Protein AF-A0A4Z2F190-F1 (afdb_monomer_lite)

Organism: NCBI:txid230148

Secondary structure (DSSP, 8-state):
----S---EE--------------------------GGGGSEEEES---SSS-B-GGGGSSS-----GGGT-SB-PPS-SS--EEEE-SS------------SSS-GGGGTT---B-SS--GGGGTTSPBP-

InterPro domains:
  IPR006585 Fucolectin tachylectin-4 pentraxin-1 [SM00607] (34-132)
  IPR008979 Galactose-binding-like domain superfamily [SSF49785] (32-130)
  IPR051941 Blood Group Antigen-Binding Lectin [PTHR45713] (30-128)

pLDDT: mean 82.52, std 21.4, range [27.73, 98.38]

Sequence (132 aa):
MFSSSSFVLQSRTMIHNSVLPLLLLLGTCSASTYQNVALRGKATQSTHVDHNFGDAYSAIDGNRDSNFYSGSCSHTAEETNPWWRVDLLESYIVTSIIVINRGDGGSEYLNGAEVHIGDSLTDNGAANPLSI

Foldseek 3Di:
DDLAQEEEEAAADDDDDDDDDDDDPPPPPPPDDDDPLLLVWDKDWDAADPDPAQHRCLCSVPDQALARVVRSHHDHDDDPRIHMYTYSVHHDDDDDDDDRHRDVDPSCSCPNHWYFYYHDCVVPRRPHDTDD

Structure (mmCIF, N/CA/C/O backbone):
data_AF-A0A4Z2F190-F1
#
_entry.id   AF-A0A4Z2F190-F1
#
loop_
_atom_site.group_PDB
_atom_site.id
_atom_site.type_symbol
_atom_site.label_atom_id
_atom_site.label_alt_id
_atom_site.label_comp_id
_atom_site.label_asym_id
_atom_site.label_entity_id
_atom_site.label_seq_id
_atom_site.pdbx_PDB_ins_code
_atom_site.Cartn_x
_atom_site.Cartn_y
_atom_site.Cartn_z
_atom_site.occupancy
_atom_site.B_iso_or_equiv
_atom_site.auth_seq_id
_atom_site.auth_comp_id
_atom_site.auth_asym_id
_atom_site.auth_atom_id
_atom_site.pdbx_PDB_model_num
ATOM 1 N N . MET A 1 1 ? 6.455 -5.281 -5.269 1.00 39.34 1 MET A N 1
ATOM 2 C CA . MET A 1 1 ? 6.886 -3.875 -5.339 1.00 39.34 1 MET A CA 1
ATOM 3 C C . MET A 1 1 ? 5.765 -2.899 -4.998 1.00 39.34 1 MET A C 1
ATOM 5 O O . MET A 1 1 ? 5.176 -2.204 -5.808 1.00 39.34 1 MET A O 1
ATOM 9 N N . PHE A 1 2 ? 5.579 -2.738 -3.708 1.00 33.88 2 PHE A N 1
ATOM 10 C CA . PHE A 1 2 ? 5.222 -1.441 -3.181 1.00 33.88 2 PHE A CA 1
ATOM 11 C C . PHE A 1 2 ? 6.442 -0.547 -3.329 1.00 33.88 2 PHE A C 1
ATOM 13 O O . PHE A 1 2 ? 7.501 -0.895 -2.814 1.00 33.88 2 PHE A O 1
ATOM 20 N N . SER A 1 3 ? 6.331 0.564 -4.035 1.00 27.73 3 SER A N 1
ATOM 21 C CA . SER A 1 3 ? 7.124 1.726 -3.671 1.00 27.73 3 SER A CA 1
ATOM 22 C C . SER A 1 3 ? 6.131 2.583 -2.889 1.00 27.73 3 SER A C 1
ATOM 24 O O . SER A 1 3 ? 5.077 2.934 -3.412 1.00 27.73 3 SER A O 1
ATOM 26 N N . SER A 1 4 ? 6.295 2.715 -1.573 1.00 32.81 4 SER A N 1
ATOM 27 C CA . SER A 1 4 ? 5.321 3.449 -0.756 1.00 32.81 4 SER A CA 1
ATOM 28 C C . SER A 1 4 ? 5.949 4.099 0.451 1.00 32.81 4 SER A C 1
ATOM 30 O O . SER A 1 4 ? 6.355 3.407 1.375 1.00 32.81 4 SER A O 1
ATOM 32 N N . SER A 1 5 ? 5.925 5.425 0.480 1.00 38.12 5 SER A N 1
ATOM 33 C CA . SER A 1 5 ? 6.233 6.228 1.664 1.00 38.12 5 SER A CA 1
ATOM 34 C C . SER A 1 5 ? 5.021 6.384 2.586 1.00 38.12 5 SER A C 1
ATOM 36 O O . SER A 1 5 ? 4.964 7.368 3.299 1.00 38.12 5 SER A O 1
ATOM 38 N N . SER A 1 6 ? 4.031 5.480 2.548 1.00 36.16 6 SER A N 1
ATOM 39 C CA . SER A 1 6 ? 2.911 5.439 3.500 1.00 36.16 6 SER A CA 1
ATOM 40 C C . SER A 1 6 ? 2.016 4.207 3.295 1.00 36.16 6 SER A C 1
ATOM 42 O O . SER A 1 6 ? 1.432 4.039 2.227 1.00 36.16 6 SER A O 1
ATOM 44 N N . PHE A 1 7 ? 1.851 3.372 4.322 1.00 45.34 7 PHE A N 1
ATOM 45 C CA . PHE A 1 7 ? 0.735 2.415 4.474 1.00 45.34 7 PHE A CA 1
ATOM 46 C C . PHE A 1 7 ? -0.493 3.148 5.027 1.00 45.34 7 PHE A C 1
ATOM 48 O O . PHE A 1 7 ? -0.308 4.171 5.665 1.00 45.34 7 PHE A O 1
ATOM 55 N N . VAL A 1 8 ? -1.725 2.679 4.816 1.00 39.31 8 VAL A N 1
ATOM 56 C CA . VAL A 1 8 ? -2.925 3.271 5.442 1.00 39.31 8 VAL A CA 1
ATOM 57 C C . VAL A 1 8 ? -3.938 2.174 5.699 1.00 39.31 8 VAL A C 1
ATOM 59 O O . VAL A 1 8 ? -4.248 1.403 4.794 1.00 39.31 8 VAL A O 1
ATOM 62 N N . LEU A 1 9 ? -4.463 2.128 6.919 1.00 42.34 9 LEU A N 1
ATOM 63 C CA . LEU A 1 9 ? -5.463 1.166 7.357 1.00 42.34 9 LEU A CA 1
ATOM 64 C C . LEU A 1 9 ? -6.676 1.932 7.899 1.00 42.34 9 LEU A C 1
ATOM 66 O O . LEU A 1 9 ? -6.522 2.655 8.880 1.00 42.34 9 LEU A O 1
ATOM 70 N N . GLN A 1 10 ? -7.839 1.799 7.252 1.00 36.03 10 GLN A N 1
ATOM 71 C CA . GLN A 1 10 ? -9.024 2.622 7.527 1.00 36.03 10 GLN A CA 1
ATOM 72 C C . GLN A 1 10 ? -10.219 1.818 8.023 1.00 36.03 10 GLN A C 1
ATOM 74 O O . GLN A 1 10 ? -10.437 0.668 7.637 1.00 36.03 10 GLN A O 1
ATOM 79 N N . SER A 1 11 ? -10.989 2.465 8.896 1.00 40.56 11 SER A N 1
ATOM 80 C CA . SER A 1 11 ? -11.738 1.778 9.907 1.00 40.56 11 SER A CA 1
ATOM 81 C C . SER A 1 11 ? -13.077 2.482 10.224 1.00 40.56 11 SER A C 1
ATOM 83 O O . SER A 1 11 ? -13.113 3.642 10.617 1.00 40.56 11 SER A O 1
ATOM 85 N N . ARG A 1 12 ? -14.229 1.813 10.012 1.00 40.81 12 ARG A N 1
ATOM 86 C CA . ARG A 1 12 ? -15.585 2.340 10.319 1.00 40.81 12 ARG A CA 1
ATOM 87 C C . ARG A 1 12 ? -16.233 1.657 11.532 1.00 40.81 12 ARG A C 1
ATOM 89 O O . ARG A 1 12 ? -16.206 0.434 11.646 1.00 40.81 12 ARG A O 1
ATOM 96 N N . THR A 1 13 ? -16.880 2.444 12.395 1.00 40.31 13 THR A N 1
ATOM 97 C CA . THR A 1 13 ? -17.595 1.993 13.605 1.00 40.31 13 THR A CA 1
ATOM 98 C C . THR A 1 13 ? -19.095 1.761 13.362 1.00 40.31 13 THR A C 1
ATOM 100 O O . THR A 1 13 ? -19.765 2.587 12.748 1.00 40.31 13 THR A O 1
ATOM 103 N N . MET A 1 14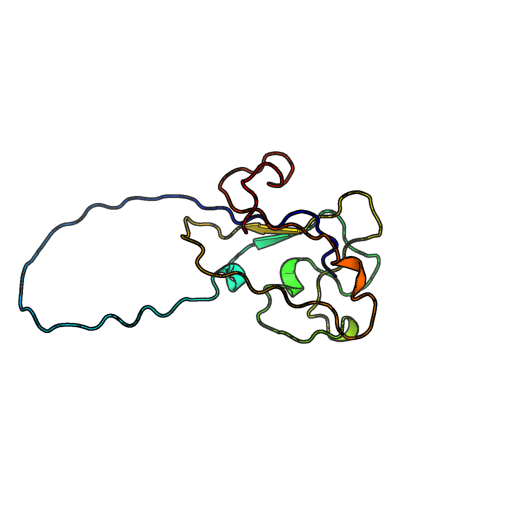 ? -19.648 0.671 13.912 1.00 35.91 14 MET A N 1
ATOM 104 C CA . MET A 1 14 ? -21.093 0.439 14.096 1.00 35.91 14 MET A CA 1
ATOM 105 C C . MET A 1 14 ? -21.324 -0.214 15.469 1.00 35.91 14 MET A C 1
ATOM 107 O O . MET A 1 14 ? -20.802 -1.288 15.752 1.00 35.91 14 MET A O 1
ATOM 111 N N . ILE A 1 15 ? -22.090 0.453 16.336 1.00 49.09 15 ILE A N 1
ATOM 112 C CA . ILE A 1 15 ? -22.461 -0.014 17.683 1.00 49.09 15 ILE A CA 1
ATOM 113 C C . ILE A 1 15 ? -23.828 -0.706 17.582 1.00 49.09 15 ILE A C 1
ATOM 115 O O . ILE A 1 15 ? -24.780 -0.073 17.126 1.00 49.09 15 ILE A O 1
ATOM 119 N N . HIS A 1 16 ? -23.971 -1.948 18.062 1.00 45.69 16 HIS A N 1
ATOM 120 C CA . HIS A 1 16 ? -25.294 -2.523 18.335 1.00 45.69 16 HIS A CA 1
ATOM 121 C C . HIS A 1 16 ? -25.403 -3.043 19.773 1.00 45.69 16 HIS A C 1
ATOM 123 O O . HIS A 1 16 ? -24.644 -3.895 20.226 1.00 45.69 16 HIS A O 1
ATOM 129 N N . ASN A 1 17 ? -26.382 -2.480 20.476 1.00 47.19 17 ASN A N 1
ATOM 130 C CA . ASN A 1 17 ? -26.741 -2.684 21.876 1.00 47.19 17 ASN A CA 1
ATOM 131 C C . ASN A 1 17 ? -27.547 -3.989 22.032 1.00 47.19 17 ASN A C 1
ATOM 133 O O . ASN A 1 17 ? -28.490 -4.170 21.259 1.00 47.19 17 ASN A O 1
ATOM 137 N N . SER A 1 18 ? -27.234 -4.871 22.993 1.00 48.38 18 SER A N 1
ATOM 138 C CA . SER A 1 18 ? -28.132 -5.934 23.511 1.00 48.38 18 SER A CA 1
ATOM 139 C C . SER A 1 18 ? -27.566 -6.585 24.787 1.00 48.38 18 SER A C 1
ATOM 141 O O . SER A 1 18 ? -26.366 -6.806 24.894 1.00 48.38 18 SER A O 1
ATOM 143 N N . VAL A 1 19 ? -28.436 -6.862 25.764 1.00 57.25 19 VAL A N 1
ATOM 144 C CA . VAL A 1 19 ? -28.132 -7.186 27.176 1.00 57.25 19 VAL A CA 1
ATOM 145 C C . VAL A 1 19 ? -28.584 -8.626 27.535 1.00 57.25 19 VAL A C 1
ATOM 147 O O . VAL A 1 19 ? -29.579 -9.075 26.975 1.00 57.25 19 VAL A O 1
ATOM 150 N N . LEU A 1 20 ? -27.934 -9.243 28.551 1.00 45.88 20 LEU A N 1
ATOM 151 C CA . LEU A 1 20 ? -28.275 -10.433 29.402 1.00 45.88 20 LEU A CA 1
ATOM 152 C C . LEU A 1 20 ? -27.802 -11.853 28.970 1.00 45.88 20 LEU A C 1
ATOM 154 O O . LEU A 1 20 ? -27.782 -12.117 27.773 1.00 45.88 20 LEU A O 1
ATOM 158 N N 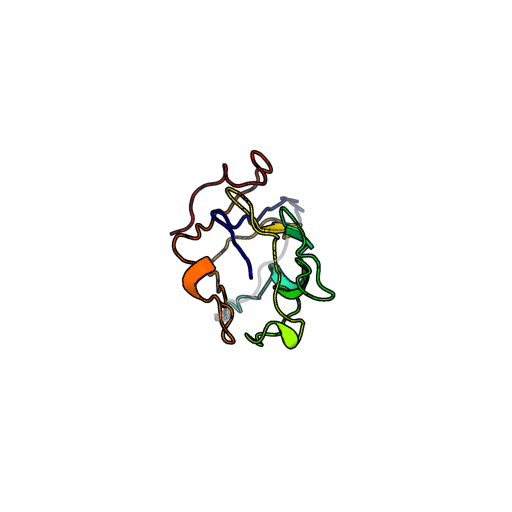. PRO A 1 21 ? -27.566 -12.833 29.901 1.00 50.34 21 PRO A N 1
ATOM 159 C CA . PRO A 1 21 ? -27.417 -12.792 31.373 1.00 50.34 21 PRO A CA 1
ATOM 160 C C . PRO A 1 21 ? -26.133 -13.474 31.947 1.00 50.34 21 PRO A C 1
ATOM 162 O O . PRO A 1 21 ? -25.399 -14.191 31.275 1.00 50.34 21 PRO A O 1
ATOM 165 N N . LEU A 1 22 ? -25.907 -13.241 33.246 1.00 59.66 22 LEU A N 1
ATOM 166 C CA . LEU A 1 22 ? -24.827 -13.715 34.128 1.00 59.66 22 LEU A CA 1
ATOM 167 C C . LEU A 1 22 ? -24.911 -15.229 34.437 1.00 59.66 22 LEU A C 1
ATOM 169 O O . LEU A 1 22 ? -25.870 -15.631 35.091 1.00 59.66 22 LEU A O 1
ATOM 173 N N . LEU A 1 23 ? -23.907 -16.050 34.071 1.00 49.16 23 LEU A N 1
ATOM 174 C CA . LEU A 1 23 ? -23.693 -17.389 34.661 1.00 49.16 23 LEU A CA 1
ATOM 175 C C . LEU A 1 23 ? -22.231 -17.901 34.526 1.00 49.16 23 LEU A C 1
ATOM 177 O O . LEU A 1 23 ? -21.729 -18.076 33.422 1.00 49.16 23 LEU A O 1
ATOM 181 N N . LEU A 1 24 ? -21.628 -18.212 35.687 1.00 50.81 24 LEU A N 1
ATOM 182 C CA . LEU A 1 24 ? -20.471 -19.093 35.973 1.00 50.81 24 LEU A CA 1
ATOM 183 C C . LEU A 1 24 ? -19.050 -18.673 35.519 1.00 50.81 24 LEU A C 1
ATOM 185 O O . LEU A 1 24 ? -18.662 -18.816 34.364 1.00 50.81 24 LEU A O 1
ATOM 189 N N . LEU A 1 25 ? -18.224 -18.277 36.508 1.00 52.78 25 LEU A N 1
ATOM 190 C CA . LEU A 1 25 ? -16.761 -18.127 36.423 1.00 52.78 25 LEU A CA 1
ATOM 191 C C . LEU A 1 25 ? -16.064 -19.487 36.208 1.00 52.78 25 LEU A C 1
ATOM 193 O O . LEU A 1 25 ? -15.460 -20.049 37.122 1.00 52.78 25 LEU A O 1
ATOM 197 N N . LEU A 1 26 ? -16.090 -20.000 34.985 1.00 51.59 26 LEU A N 1
ATOM 198 C CA . LEU A 1 26 ? -14.967 -20.786 34.486 1.00 51.59 26 LEU A CA 1
ATOM 199 C C . LEU A 1 26 ? -14.024 -19.783 33.835 1.00 51.59 26 LEU A C 1
ATOM 201 O O . LEU A 1 26 ? -14.428 -19.066 32.925 1.00 51.59 26 LEU A O 1
ATOM 205 N N . GLY A 1 27 ? -12.796 -19.679 34.346 1.00 57.50 27 GLY A N 1
ATOM 206 C CA . GLY A 1 27 ? -11.751 -18.853 33.754 1.00 57.50 27 GLY A CA 1
ATOM 207 C C . GLY A 1 27 ? -11.459 -19.332 32.338 1.00 57.50 27 GLY A C 1
ATOM 208 O O . GLY A 1 27 ? -10.580 -20.161 32.122 1.00 57.50 27 GLY A O 1
ATOM 209 N N . THR A 1 28 ? -12.216 -18.828 31.368 1.00 55.97 28 THR A N 1
ATOM 210 C CA . THR A 1 28 ? -11.908 -18.979 29.957 1.00 55.97 28 THR A CA 1
ATOM 211 C C . THR A 1 28 ? -10.683 -18.117 29.711 1.00 55.97 28 THR A C 1
ATOM 213 O O . THR A 1 28 ? -10.780 -16.892 29.618 1.00 55.97 28 THR A O 1
ATOM 216 N N . CYS A 1 29 ? -9.506 -18.739 29.651 1.00 53.66 29 CYS A N 1
ATOM 217 C CA . CYS A 1 29 ? -8.363 -18.112 29.011 1.00 53.66 29 CYS A CA 1
ATOM 218 C C . CYS A 1 29 ? -8.757 -17.937 27.543 1.00 53.66 29 CYS A C 1
ATOM 220 O O . CYS A 1 29 ? -8.711 -18.880 26.755 1.00 53.66 29 CYS A O 1
ATOM 222 N N . SER A 1 30 ? -9.273 -16.759 27.203 1.00 60.31 30 SER A N 1
ATOM 223 C CA . SER A 1 30 ? -9.581 -16.426 25.824 1.00 60.31 30 SER A CA 1
ATOM 224 C C . SER A 1 30 ? -8.238 -16.234 25.129 1.00 60.31 30 SER A C 1
ATOM 226 O O . SER A 1 30 ? -7.598 -15.198 25.291 1.00 60.31 30 SER A O 1
ATOM 228 N N . ALA A 1 31 ? -7.764 -17.259 24.420 1.00 59.38 31 ALA A N 1
ATOM 229 C CA . ALA A 1 31 ? -6.618 -17.111 23.538 1.00 59.38 31 ALA A CA 1
ATOM 230 C C . ALA A 1 31 ? -7.013 -16.112 22.442 1.00 59.38 31 ALA A C 1
ATOM 232 O O . ALA A 1 31 ? -7.889 -16.393 21.622 1.00 59.38 31 ALA A O 1
ATOM 233 N N . SER A 1 32 ? -6.422 -14.919 22.453 1.00 63.06 32 SER A N 1
ATOM 234 C CA . SER A 1 32 ? -6.628 -13.929 21.401 1.00 63.06 32 SER A CA 1
ATOM 235 C C . SER A 1 32 ? -5.921 -14.399 20.131 1.00 63.06 32 SER A C 1
ATOM 237 O O . SER A 1 32 ? -4.713 -14.253 19.966 1.00 63.06 32 SER A O 1
ATOM 239 N N . THR A 1 33 ? -6.674 -14.995 19.210 1.00 75.44 33 THR A N 1
ATOM 240 C CA . THR A 1 33 ? -6.172 -15.273 17.863 1.00 75.44 33 THR A CA 1
ATOM 241 C C . THR A 1 33 ? -6.235 -13.989 17.042 1.00 75.44 33 THR A C 1
ATOM 243 O O . THR A 1 33 ? -7.316 -13.588 16.606 1.00 75.44 33 THR A O 1
ATOM 246 N N . TYR A 1 34 ? -5.093 -13.337 16.828 1.00 85.31 34 TYR A N 1
ATOM 247 C CA . TYR A 1 34 ? -4.994 -12.245 15.860 1.00 85.31 34 TYR A CA 1
ATOM 248 C C . TYR A 1 34 ? -5.202 -12.796 14.445 1.00 85.31 34 TYR A C 1
ATOM 250 O O . TYR A 1 34 ? -4.611 -13.810 14.072 1.00 85.31 34 TYR A O 1
ATOM 258 N N . GLN A 1 35 ? -6.061 -12.144 13.664 1.00 92.44 35 GLN A N 1
ATOM 259 C CA . GLN A 1 35 ? -6.348 -12.529 12.282 1.00 92.44 35 GLN A CA 1
ATOM 260 C C . GLN A 1 35 ? -5.688 -11.546 11.317 1.00 92.44 35 GLN A C 1
ATOM 262 O O . GLN A 1 35 ? -5.663 -10.344 11.575 1.00 92.44 35 GLN A O 1
ATOM 267 N N . ASN A 1 36 ? -5.207 -12.044 10.174 1.00 94.88 36 ASN A N 1
ATOM 268 C CA . ASN A 1 36 ? -4.808 -11.173 9.072 1.00 94.88 36 ASN A CA 1
ATOM 269 C C . ASN A 1 36 ? -6.064 -10.613 8.390 1.00 94.88 36 ASN A C 1
ATOM 271 O O . ASN A 1 36 ? -6.632 -11.229 7.488 1.00 94.88 36 ASN A O 1
ATOM 275 N N . VAL A 1 37 ? -6.506 -9.450 8.857 1.00 96.25 37 VAL A N 1
ATOM 276 C CA . VAL A 1 37 ? -7.704 -8.767 8.354 1.00 96.25 37 VAL A CA 1
ATOM 277 C C . VAL A 1 37 ? -7.493 -8.133 6.977 1.00 96.25 37 VAL A C 1
ATOM 279 O O . VAL A 1 37 ? -8.470 -7.922 6.261 1.00 96.25 37 VAL A O 1
ATOM 282 N N . ALA A 1 38 ? -6.241 -7.927 6.547 1.00 96.50 38 ALA A N 1
ATOM 283 C CA . ALA A 1 38 ? -5.924 -7.353 5.239 1.00 96.50 38 ALA A CA 1
ATOM 284 C C . ALA A 1 38 ? -6.435 -8.210 4.071 1.00 96.50 38 ALA A C 1
ATOM 286 O O . ALA A 1 38 ? -6.827 -7.659 3.048 1.00 96.50 38 ALA A O 1
ATOM 287 N N . LEU A 1 39 ? -6.539 -9.533 4.255 1.00 97.31 39 LEU A N 1
ATOM 288 C CA . LEU A 1 39 ? -7.060 -10.474 3.248 1.00 97.31 39 LEU A CA 1
ATOM 289 C C . LEU A 1 39 ? -8.516 -10.202 2.838 1.00 97.31 39 LEU A C 1
ATOM 291 O O . LEU A 1 39 ? -8.979 -10.694 1.813 1.00 97.31 39 LEU A O 1
ATOM 295 N N . ARG A 1 40 ? -9.266 -9.468 3.667 1.00 96.25 40 ARG A N 1
ATOM 296 C CA . ARG A 1 40 ? -10.667 -9.096 3.411 1.00 96.25 40 ARG A CA 1
ATOM 297 C C . ARG A 1 40 ? -10.802 -7.675 2.867 1.00 96.25 40 ARG A C 1
ATOM 299 O O . ARG A 1 40 ? -11.911 -7.251 2.550 1.00 96.25 40 ARG A O 1
ATOM 306 N N . GLY A 1 41 ? -9.697 -6.936 2.830 1.00 96.12 41 GLY A N 1
ATOM 307 C CA . GLY A 1 41 ? -9.682 -5.534 2.466 1.00 96.12 41 GLY A CA 1
ATOM 308 C C . GLY A 1 41 ? -9.745 -5.302 0.962 1.00 96.12 41 GLY A C 1
ATOM 309 O O . GLY A 1 41 ? -9.784 -6.225 0.146 1.00 96.12 41 GLY A O 1
ATOM 310 N N . LYS A 1 42 ? -9.732 -4.024 0.594 1.00 98.06 42 LYS A N 1
ATOM 311 C CA . LYS A 1 42 ? -9.608 -3.570 -0.791 1.00 98.06 42 LYS A CA 1
ATOM 312 C C . LYS A 1 42 ? -8.301 -2.819 -0.955 1.00 98.06 42 LYS A C 1
ATOM 314 O O . LYS A 1 42 ? -8.143 -1.722 -0.422 1.00 98.06 42 LYS A O 1
ATOM 319 N N . ALA A 1 43 ? -7.375 -3.426 -1.685 1.00 98.12 43 ALA A N 1
ATOM 320 C CA . ALA A 1 43 ? -6.097 -2.815 -2.000 1.00 98.12 43 ALA A CA 1
ATOM 321 C C . ALA A 1 43 ? -6.216 -1.859 -3.192 1.00 98.12 43 ALA A C 1
ATOM 323 O O . ALA A 1 43 ? -6.918 -2.145 -4.161 1.00 98.12 43 ALA A O 1
ATOM 324 N N . THR A 1 44 ? -5.502 -0.742 -3.129 1.00 97.94 44 THR A N 1
ATOM 325 C CA . THR A 1 44 ? -5.316 0.185 -4.245 1.00 97.94 44 THR A CA 1
ATOM 326 C C . THR A 1 44 ? -3.917 0.790 -4.175 1.00 97.94 44 THR A C 1
ATOM 328 O O . THR A 1 44 ? -3.307 0.813 -3.108 1.00 97.94 44 THR A O 1
ATOM 331 N N . GLN A 1 45 ? -3.407 1.292 -5.292 1.00 98.25 45 GLN A N 1
ATOM 332 C CA . GLN A 1 45 ? -2.081 1.906 -5.367 1.00 98.25 45 GLN A CA 1
ATOM 333 C C . GLN A 1 45 ? -2.087 3.107 -6.311 1.00 98.25 45 GLN A C 1
ATOM 335 O O . GLN A 1 45 ? -3.025 3.262 -7.094 1.00 98.25 45 GLN A O 1
ATOM 340 N N . SER A 1 46 ? -1.062 3.950 -6.216 1.00 98.00 46 SER A N 1
ATOM 341 C CA . SER A 1 46 ? -0.922 5.190 -6.987 1.00 98.00 46 SER A CA 1
ATOM 342 C C . SER A 1 46 ? -0.967 4.958 -8.495 1.00 98.00 46 SER A C 1
ATOM 344 O O . SER A 1 46 ? -1.784 5.552 -9.199 1.00 98.00 46 SER A O 1
ATOM 346 N N . THR A 1 47 ? -0.122 4.056 -8.983 1.00 97.81 47 THR A N 1
ATOM 347 C CA . THR A 1 47 ? -0.026 3.682 -10.394 1.00 97.81 47 THR A CA 1
ATOM 348 C C . THR A 1 47 ? 0.173 2.185 -10.534 1.00 97.81 47 THR A C 1
ATOM 350 O O . THR A 1 47 ? 0.583 1.504 -9.599 1.00 97.81 47 THR A O 1
ATOM 353 N N . HIS A 1 48 ? -0.108 1.653 -11.714 1.00 97.44 48 HIS A N 1
ATOM 354 C CA . HIS A 1 48 ? 0.213 0.277 -12.061 1.00 97.44 48 HIS A CA 1
ATOM 355 C C . HIS A 1 48 ? 1.398 0.271 -13.027 1.00 97.44 48 HIS A C 1
ATOM 357 O O . HIS A 1 48 ? 1.446 1.091 -13.945 1.00 97.44 48 HIS A O 1
ATOM 363 N N . VAL A 1 49 ? 2.356 -0.629 -12.812 1.00 95.94 49 VAL A N 1
ATOM 364 C CA . VAL A 1 49 ? 3.456 -0.845 -13.760 1.00 95.94 49 VAL A CA 1
ATOM 365 C C . VAL A 1 49 ? 2.910 -1.320 -15.112 1.00 95.94 49 VAL A C 1
ATOM 367 O O . VAL A 1 49 ? 1.872 -1.972 -15.178 1.00 95.94 49 VAL A O 1
ATOM 370 N N . ASP A 1 50 ? 3.605 -1.050 -16.211 1.00 96.69 50 ASP A N 1
ATOM 371 C CA . ASP A 1 50 ? 3.238 -1.624 -17.510 1.00 96.69 50 ASP A CA 1
ATOM 372 C C . ASP A 1 50 ? 3.676 -3.104 -17.597 1.00 96.69 50 ASP A C 1
ATOM 374 O O . ASP A 1 50 ? 4.704 -3.446 -18.182 1.00 96.69 50 ASP A O 1
ATOM 378 N N . HIS A 1 51 ? 2.953 -3.987 -16.900 1.00 96.25 51 HIS A N 1
ATOM 379 C CA . HIS A 1 51 ? 3.194 -5.432 -16.850 1.00 96.25 51 HIS A CA 1
ATOM 380 C C . HIS A 1 51 ? 1.885 -6.200 -16.588 1.00 96.25 51 HIS A C 1
ATOM 382 O O . HIS A 1 51 ? 0.912 -5.633 -16.118 1.00 96.25 51 HIS A O 1
ATOM 388 N N . ASN A 1 52 ? 1.852 -7.515 -16.824 1.00 97.00 52 ASN A N 1
ATOM 389 C CA . ASN A 1 52 ? 0.683 -8.363 -16.506 1.00 97.00 52 ASN A CA 1
ATOM 390 C C . ASN A 1 52 ? 0.552 -8.729 -15.012 1.00 97.00 52 ASN A C 1
ATOM 392 O O . ASN A 1 52 ? -0.374 -9.433 -14.627 1.00 97.00 52 ASN A O 1
ATOM 396 N N . PHE A 1 53 ? 1.517 -8.315 -14.193 1.00 97.25 53 PHE A N 1
ATOM 397 C CA . PHE A 1 53 ? 1.569 -8.526 -12.745 1.00 97.25 53 PHE A CA 1
ATOM 398 C C . PHE A 1 53 ? 1.798 -7.166 -12.098 1.00 97.25 53 PHE A C 1
ATOM 400 O O . PHE A 1 53 ? 2.235 -6.239 -12.779 1.00 97.25 53 PHE A O 1
ATOM 407 N N . GLY A 1 54 ? 1.615 -7.069 -10.784 1.00 96.75 54 GLY A N 1
ATOM 408 C CA . GLY A 1 54 ? 1.791 -5.800 -10.081 1.00 96.75 54 GLY A CA 1
ATOM 409 C C . GLY A 1 54 ? 0.496 -5.185 -9.573 1.00 96.75 54 GLY A C 1
ATOM 410 O O . GLY A 1 54 ? 0.528 -4.065 -9.059 1.00 96.75 54 GLY A O 1
ATOM 411 N N . ASP A 1 55 ? -0.621 -5.908 -9.650 1.00 98.31 55 ASP A N 1
ATOM 412 C CA . ASP A 1 55 ? -1.884 -5.451 -9.087 1.00 98.31 55 ASP A CA 1
ATOM 413 C C . ASP A 1 55 ? -1.747 -5.185 -7.587 1.00 98.31 55 ASP A C 1
ATOM 415 O O . ASP A 1 55 ? -1.142 -5.975 -6.854 1.00 98.31 55 ASP A O 1
ATOM 419 N N . ALA A 1 56 ? -2.393 -4.121 -7.105 1.00 98.25 56 ALA A N 1
ATOM 420 C CA . ALA A 1 56 ? -2.419 -3.778 -5.684 1.00 98.25 56 ALA A CA 1
ATOM 421 C C . ALA A 1 56 ? -2.918 -4.946 -4.818 1.00 98.25 56 ALA A C 1
ATOM 423 O O . ALA A 1 56 ? -2.393 -5.185 -3.730 1.00 98.25 56 ALA A O 1
ATOM 424 N N . TYR A 1 57 ? -3.908 -5.692 -5.319 1.00 98.38 57 TYR A N 1
ATOM 425 C CA . TYR A 1 57 ? -4.492 -6.851 -4.644 1.00 98.38 57 TYR A CA 1
ATOM 426 C C . TYR A 1 57 ? -3.476 -7.956 -4.341 1.00 98.38 57 TYR A C 1
ATOM 428 O O . TYR A 1 57 ? -3.595 -8.607 -3.306 1.00 98.38 57 TYR A O 1
ATOM 436 N N . SER A 1 58 ? -2.450 -8.120 -5.179 1.00 98.38 58 SER A N 1
ATOM 437 C CA . SER A 1 58 ? -1.451 -9.194 -5.064 1.00 98.38 58 SER A CA 1
ATOM 438 C C . SER A 1 58 ? -0.710 -9.200 -3.728 1.00 98.38 58 SER A C 1
ATOM 440 O O . SER A 1 58 ? -0.075 -10.178 -3.382 1.00 98.38 58 SER A O 1
ATOM 442 N N . ALA A 1 59 ? -0.761 -8.110 -2.965 1.00 97.75 59 ALA A N 1
ATOM 443 C CA . ALA A 1 59 ? -0.124 -8.041 -1.661 1.00 97.75 59 ALA A CA 1
ATOM 444 C C . ALA A 1 59 ? -1.024 -8.385 -0.465 1.00 97.75 59 ALA A C 1
ATOM 446 O O . ALA A 1 59 ? -0.564 -8.430 0.677 1.00 97.75 59 ALA A O 1
ATOM 447 N N . ILE A 1 60 ? -2.314 -8.597 -0.716 1.00 98.25 60 ILE A N 1
ATOM 448 C CA . ILE A 1 60 ? -3.296 -9.079 0.261 1.00 98.25 60 ILE A CA 1
ATOM 449 C C . ILE A 1 60 ? -3.975 -10.367 -0.223 1.00 98.25 60 ILE A C 1
ATOM 451 O O . ILE A 1 60 ? -5.028 -10.739 0.287 1.00 98.25 60 ILE A O 1
ATOM 455 N N . ASP A 1 61 ? -3.376 -11.058 -1.192 1.00 97.88 61 ASP A N 1
ATOM 456 C CA . ASP A 1 61 ? -3.886 -12.300 -1.786 1.00 97.88 61 ASP A CA 1
ATOM 457 C C . ASP A 1 61 ? -3.669 -13.537 -0.884 1.00 97.88 61 ASP A C 1
ATOM 459 O O . ASP A 1 61 ? -4.227 -14.607 -1.126 1.00 97.88 61 ASP A O 1
ATOM 463 N N . GLY A 1 62 ? -2.881 -13.393 0.188 1.00 97.44 62 GLY A N 1
ATOM 464 C CA . GLY A 1 62 ? -2.551 -14.459 1.135 1.00 97.44 62 GLY A CA 1
ATOM 465 C C . GLY A 1 62 ? -1.358 -15.325 0.729 1.00 97.44 62 GLY A C 1
ATOM 466 O O . GLY A 1 62 ? -0.988 -16.226 1.486 1.00 97.44 62 GLY A O 1
ATOM 467 N N . ASN A 1 63 ? -0.728 -15.039 -0.407 1.00 97.62 63 ASN A N 1
ATOM 468 C CA . ASN A 1 63 ? 0.511 -15.654 -0.842 1.00 97.62 63 ASN A CA 1
ATOM 469 C C . ASN A 1 63 ? 1.701 -14.739 -0.475 1.00 97.62 63 ASN A C 1
ATOM 471 O O . ASN A 1 63 ? 1.593 -13.522 -0.374 1.00 97.62 63 ASN A O 1
ATOM 475 N N . ARG A 1 64 ? 2.824 -15.356 -0.102 1.00 96.88 64 ARG A N 1
ATOM 476 C CA . ARG A 1 64 ? 4.023 -14.681 0.427 1.00 96.88 64 ARG A CA 1
ATOM 477 C C . ARG A 1 64 ? 5.228 -14.836 -0.495 1.00 96.88 64 ARG A C 1
ATOM 479 O O . ARG A 1 64 ? 6.352 -14.583 -0.065 1.00 96.88 64 ARG A O 1
ATOM 486 N N . ASP A 1 65 ? 5.008 -15.329 -1.711 1.00 97.12 65 ASP A N 1
ATOM 487 C CA . ASP A 1 65 ? 6.070 -15.488 -2.691 1.00 97.12 65 ASP A CA 1
ATOM 488 C C . ASP A 1 65 ? 6.657 -14.116 -3.038 1.00 97.12 65 ASP A C 1
ATOM 490 O O . ASP A 1 65 ? 5.961 -13.205 -3.485 1.00 97.12 65 ASP A O 1
ATOM 494 N N . SER A 1 66 ? 7.952 -13.967 -2.783 1.00 96.00 66 SER A N 1
ATOM 495 C CA . SER A 1 66 ? 8.673 -12.719 -2.983 1.00 96.00 66 SER A CA 1
ATOM 496 C C . SER A 1 66 ? 9.210 -12.563 -4.406 1.00 96.00 66 SER A C 1
ATOM 498 O O . SER A 1 66 ? 9.801 -11.527 -4.710 1.00 96.00 66 SER A O 1
ATOM 500 N N . ASN A 1 67 ? 9.018 -13.554 -5.282 1.00 96.38 67 ASN A N 1
ATOM 501 C CA . ASN A 1 67 ? 9.337 -13.445 -6.698 1.00 96.38 67 ASN A CA 1
ATOM 502 C C . ASN A 1 67 ? 8.213 -12.711 -7.446 1.00 96.38 67 ASN A C 1
ATOM 504 O O . ASN A 1 67 ? 7.089 -13.203 -7.547 1.00 96.38 67 ASN A O 1
ATOM 508 N N . PHE A 1 68 ? 8.520 -11.552 -8.031 1.00 95.69 68 PHE A N 1
ATOM 509 C CA . PHE A 1 68 ? 7.536 -10.759 -8.778 1.00 95.69 68 PHE A CA 1
ATOM 510 C C . PHE A 1 68 ? 6.867 -11.525 -9.922 1.00 95.69 68 PHE A C 1
ATOM 512 O O . PHE A 1 68 ? 5.672 -11.356 -10.166 1.00 95.69 68 PHE A O 1
ATOM 519 N N . TYR A 1 69 ? 7.609 -12.401 -10.598 1.00 96.12 69 TYR A N 1
ATOM 520 C CA . TYR A 1 69 ? 7.087 -13.174 -11.723 1.00 96.12 69 TYR A CA 1
ATOM 521 C C . TYR A 1 69 ? 6.129 -14.299 -11.303 1.00 96.12 69 TYR A C 1
ATOM 523 O O . TYR A 1 69 ? 5.487 -14.894 -12.166 1.00 96.12 69 TYR A O 1
ATOM 531 N N . SER A 1 70 ? 5.986 -14.565 -9.999 1.00 96.81 70 SER A N 1
ATOM 532 C CA . SER A 1 70 ? 4.945 -15.446 -9.454 1.00 96.81 70 SER A CA 1
ATOM 533 C C . SER A 1 70 ? 3.575 -14.759 -9.348 1.00 96.81 70 SER A C 1
ATOM 535 O O . SER A 1 70 ? 2.595 -15.411 -8.994 1.00 96.81 70 SER A O 1
ATOM 537 N N . GLY A 1 71 ? 3.485 -13.451 -9.628 1.00 96.25 71 GLY A N 1
ATOM 538 C CA . GLY A 1 71 ? 2.225 -12.698 -9.642 1.00 96.25 71 GLY A CA 1
ATOM 539 C C . GLY A 1 71 ? 1.670 -12.317 -8.264 1.00 96.25 71 GLY A C 1
ATOM 540 O O . GLY A 1 71 ? 0.591 -11.746 -8.198 1.00 96.25 71 GLY A O 1
ATOM 541 N N . SER A 1 72 ? 2.400 -12.584 -7.174 1.00 97.44 72 SER A N 1
ATOM 542 C CA . SER A 1 72 ? 1.987 -12.304 -5.781 1.00 97.44 72 SER A CA 1
ATOM 543 C C . SER A 1 72 ? 2.682 -11.060 -5.199 1.00 97.44 72 SER A C 1
ATOM 545 O O . SER A 1 72 ? 3.017 -10.950 -4.025 1.00 97.44 72 SER A O 1
ATOM 547 N N . CYS A 1 73 ? 2.979 -10.096 -6.067 1.00 96.81 73 CYS A N 1
ATOM 548 C CA . CYS A 1 73 ? 3.633 -8.842 -5.715 1.00 96.81 73 CYS A CA 1
ATOM 549 C C . CYS A 1 73 ? 2.882 -7.687 -6.382 1.00 96.81 73 CYS A C 1
ATOM 551 O O . CYS A 1 73 ? 2.657 -7.730 -7.588 1.00 96.81 73 CYS A O 1
ATOM 553 N N . SER A 1 74 ? 2.562 -6.626 -5.637 1.00 97.38 74 SER A N 1
ATOM 554 C CA . SER A 1 74 ? 2.121 -5.344 -6.219 1.00 97.38 74 SER A CA 1
ATOM 555 C C . SER A 1 74 ? 3.269 -4.658 -6.973 1.00 97.38 74 SER A C 1
ATOM 557 O O . SER A 1 74 ? 4.419 -5.040 -6.786 1.00 97.38 74 SER A O 1
ATOM 559 N N . HIS A 1 75 ? 3.022 -3.693 -7.856 1.00 96.69 75 HIS A N 1
ATOM 560 C CA . HIS A 1 75 ? 4.073 -2.935 -8.553 1.00 96.69 75 HIS A CA 1
ATOM 561 C C . HIS A 1 75 ? 3.544 -1.606 -9.083 1.00 96.69 75 HIS A C 1
ATOM 563 O O . HIS A 1 75 ? 2.711 -1.585 -9.989 1.00 96.69 75 HIS A O 1
ATOM 569 N N . THR A 1 76 ? 4.056 -0.497 -8.550 1.00 97.19 76 THR A N 1
ATOM 570 C CA . THR A 1 76 ? 3.805 0.843 -9.100 1.00 97.19 76 THR A CA 1
ATOM 571 C C . THR A 1 76 ? 4.735 1.137 -10.270 1.00 97.19 76 THR A C 1
ATOM 573 O O . THR A 1 76 ? 5.797 0.525 -10.391 1.00 97.19 76 THR A O 1
ATOM 576 N N . ALA A 1 77 ? 4.374 2.077 -11.137 1.00 96.25 77 ALA A N 1
ATOM 577 C CA . ALA A 1 77 ? 5.360 2.655 -12.041 1.00 96.25 77 ALA A CA 1
ATOM 578 C C . ALA A 1 77 ? 6.405 3.458 -11.239 1.00 96.25 77 ALA A C 1
ATOM 580 O O . ALA A 1 77 ? 6.241 3.711 -10.041 1.00 96.25 77 ALA A O 1
ATOM 581 N N . GLU 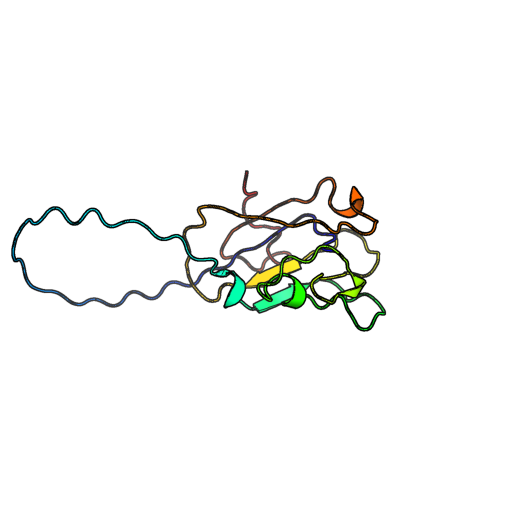A 1 78 ? 7.496 3.845 -11.896 1.00 93.88 78 GLU A N 1
ATOM 582 C CA . GLU A 1 78 ? 8.446 4.787 -11.310 1.00 93.88 78 GLU A CA 1
ATOM 583 C C . GLU A 1 78 ? 7.804 6.179 -11.246 1.00 93.88 78 GLU A C 1
ATOM 585 O O . GLU A 1 78 ? 7.437 6.759 -12.269 1.00 93.88 78 GLU A O 1
ATOM 590 N N . GLU A 1 79 ? 7.640 6.704 -10.035 1.00 94.25 79 GLU A N 1
ATOM 591 C CA . GLU A 1 79 ? 7.031 8.008 -9.785 1.00 94.25 79 GLU A CA 1
ATOM 592 C C . GLU A 1 79 ? 7.537 8.615 -8.469 1.00 94.25 79 GLU A C 1
ATOM 594 O O . GLU A 1 79 ? 8.237 7.971 -7.688 1.00 94.25 79 GLU A O 1
ATOM 599 N N . THR A 1 80 ? 7.199 9.882 -8.224 1.00 93.88 80 THR A N 1
ATOM 600 C CA . THR A 1 80 ? 7.509 10.556 -6.955 1.00 93.88 80 THR A CA 1
ATOM 601 C C . THR A 1 80 ? 6.449 10.220 -5.915 1.00 93.88 80 THR A C 1
ATOM 603 O O . THR A 1 80 ? 5.263 10.354 -6.199 1.00 93.88 80 THR A O 1
ATOM 606 N N . ASN A 1 81 ? 6.878 9.854 -4.704 1.00 92.81 81 ASN A N 1
ATOM 607 C CA . ASN A 1 81 ? 6.001 9.468 -3.591 1.00 92.81 81 ASN A CA 1
ATOM 608 C C . ASN A 1 81 ? 4.928 8.437 -4.000 1.00 92.81 81 ASN A C 1
ATOM 610 O O . ASN A 1 81 ? 3.732 8.679 -3.806 1.00 92.81 81 ASN A O 1
ATOM 614 N N . PRO A 1 82 ? 5.336 7.294 -4.583 1.00 96.31 82 PRO A N 1
ATOM 615 C CA . PRO A 1 82 ? 4.401 6.218 -4.875 1.00 96.31 82 PRO A CA 1
ATOM 616 C C . PRO A 1 82 ? 3.762 5.742 -3.569 1.00 96.31 82 PRO A C 1
ATOM 618 O O . PRO A 1 82 ? 4.307 5.966 -2.484 1.00 96.31 82 PRO A O 1
ATOM 621 N N . TRP A 1 83 ? 2.580 5.135 -3.648 1.00 97.06 83 TRP A N 1
ATOM 622 C CA . TRP A 1 83 ? 1.859 4.672 -2.465 1.00 97.06 83 TRP A CA 1
ATOM 623 C C . TRP A 1 83 ? 0.969 3.473 -2.773 1.00 97.06 83 TRP A C 1
ATOM 625 O O . TRP A 1 83 ? 0.530 3.247 -3.901 1.00 97.06 83 TRP A O 1
ATOM 635 N N . TRP A 1 84 ? 0.653 2.724 -1.724 1.00 97.94 84 TRP A N 1
ATOM 636 C CA . TRP A 1 84 ? -0.337 1.662 -1.727 1.00 97.94 84 TRP A CA 1
ATOM 637 C C . TRP A 1 84 ? -1.133 1.736 -0.436 1.00 97.94 84 TRP A C 1
ATOM 639 O O . TRP A 1 84 ? -0.610 2.072 0.625 1.00 97.94 84 TRP A O 1
ATOM 649 N N . ARG A 1 85 ? -2.406 1.372 -0.512 1.00 97.50 85 ARG A N 1
ATOM 650 C CA . ARG A 1 85 ? -3.323 1.363 0.620 1.00 97.50 85 ARG A CA 1
ATOM 651 C C . ARG A 1 85 ? -4.192 0.117 0.599 1.00 97.50 85 ARG A C 1
ATOM 653 O O . ARG A 1 85 ? -4.637 -0.299 -0.467 1.00 97.50 85 ARG A O 1
ATOM 660 N N . VAL A 1 86 ? -4.538 -0.387 1.783 1.00 98.00 86 VAL A N 1
ATOM 661 C CA . VAL A 1 86 ? -5.649 -1.327 1.961 1.00 98.00 86 VAL A CA 1
ATOM 662 C C . VAL A 1 86 ? -6.739 -0.701 2.820 1.00 98.00 86 VAL A C 1
ATOM 664 O O . VAL A 1 86 ? -6.527 -0.331 3.970 1.00 98.00 86 VAL A O 1
ATOM 667 N N . ASP A 1 87 ? -7.938 -0.600 2.257 1.00 97.12 87 ASP A N 1
ATOM 668 C CA . ASP A 1 87 ? -9.140 -0.302 3.029 1.00 97.12 87 ASP A CA 1
ATOM 669 C C . ASP A 1 87 ? -9.612 -1.590 3.718 1.00 97.12 87 ASP A C 1
ATOM 671 O O . ASP A 1 87 ? -9.961 -2.560 3.040 1.00 97.12 87 ASP A O 1
ATOM 675 N N . LEU A 1 88 ? -9.599 -1.620 5.055 1.00 96.50 88 LEU A N 1
ATOM 676 C CA . LEU A 1 88 ? -10.058 -2.773 5.836 1.00 96.50 88 LEU A CA 1
ATOM 677 C C . LEU A 1 88 ? -11.569 -2.833 6.022 1.00 96.50 88 LEU A C 1
ATOM 679 O O . LEU A 1 88 ? -12.065 -3.787 6.622 1.00 96.50 88 LEU A O 1
ATOM 683 N N . LEU A 1 89 ? -12.299 -1.849 5.497 1.00 94.19 89 LEU A N 1
ATOM 684 C CA . LEU A 1 89 ? -13.756 -1.755 5.498 1.00 94.19 89 LEU A CA 1
ATOM 685 C C . LEU A 1 89 ? -14.377 -1.466 6.882 1.00 94.19 89 LEU A C 1
ATOM 687 O O . LEU A 1 89 ? -15.471 -0.905 6.941 1.00 94.19 89 LEU A O 1
ATOM 691 N N . GLU A 1 90 ? -13.692 -1.783 7.986 1.00 89.75 90 GLU A N 1
ATOM 692 C CA . GLU A 1 90 ? -14.178 -1.663 9.370 1.00 89.75 90 GLU A CA 1
ATOM 693 C C . GLU A 1 90 ? -13.089 -1.260 10.368 1.00 89.75 90 GLU A C 1
ATOM 695 O O . GLU A 1 90 ? -11.899 -1.361 10.074 1.00 89.75 90 GLU A O 1
ATOM 700 N N . SER A 1 91 ? -13.518 -0.801 11.555 1.00 90.00 91 SER A N 1
ATOM 701 C CA . SER A 1 91 ? -12.662 -0.401 12.676 1.00 90.00 91 SER A CA 1
ATOM 702 C C . SER A 1 91 ? -11.828 -1.510 13.314 1.00 90.00 91 SER A C 1
ATOM 704 O O . SER A 1 91 ? -12.387 -2.357 14.000 1.00 90.00 91 SER A O 1
ATOM 706 N N . TYR A 1 92 ? -10.496 -1.464 13.173 1.00 89.88 92 TYR A N 1
ATOM 707 C CA . TYR A 1 92 ? -9.560 -2.416 13.773 1.00 89.88 92 TYR A CA 1
ATOM 708 C C . TYR A 1 92 ? -8.523 -1.726 14.654 1.00 89.88 92 TYR A C 1
ATOM 710 O O . TYR A 1 92 ? -7.881 -0.753 14.268 1.00 89.88 92 TYR A O 1
ATOM 718 N N . ILE A 1 93 ? -8.295 -2.314 15.828 1.00 91.31 93 ILE A N 1
ATOM 719 C CA . ILE A 1 93 ? -7.077 -2.068 16.596 1.00 91.31 93 ILE A CA 1
ATOM 720 C C . ILE A 1 93 ? -5.975 -2.912 15.962 1.00 91.31 93 ILE A C 1
ATOM 722 O O . ILE A 1 93 ? -6.005 -4.142 16.014 1.00 91.31 93 ILE A O 1
ATOM 726 N N . VAL A 1 94 ? -5.014 -2.238 15.343 1.00 90.69 94 VAL A N 1
ATOM 727 C CA . VAL A 1 94 ? -3.903 -2.870 14.631 1.00 90.69 94 VAL A CA 1
ATOM 728 C C . VAL A 1 94 ? -2.818 -3.216 15.629 1.00 90.69 94 VAL A C 1
ATOM 730 O O . VAL A 1 94 ? -2.248 -2.332 16.260 1.00 90.69 94 VAL A O 1
ATOM 733 N N . THR A 1 95 ? -2.533 -4.502 15.790 1.00 91.88 95 THR A N 1
ATOM 734 C CA . THR A 1 95 ? -1.524 -4.966 16.752 1.00 91.88 95 THR A CA 1
ATOM 735 C C . THR A 1 95 ? -0.189 -5.303 16.111 1.00 91.88 95 THR A C 1
ATOM 737 O O . THR A 1 95 ? 0.832 -5.306 16.791 1.00 91.88 95 THR A O 1
ATOM 740 N N . SER A 1 96 ? -0.184 -5.633 14.821 1.00 91.38 96 SER A N 1
ATOM 741 C CA . SER A 1 96 ? 1.031 -5.914 14.067 1.00 91.38 96 SER A CA 1
ATOM 742 C C . SER A 1 96 ? 0.804 -5.707 12.577 1.00 91.38 96 SER A C 1
ATOM 744 O O . SER A 1 96 ? -0.290 -5.930 12.056 1.00 91.38 96 SER A O 1
ATOM 746 N N . ILE A 1 97 ? 1.872 -5.307 11.893 1.00 92.88 97 ILE A N 1
ATOM 747 C CA . ILE A 1 97 ? 1.945 -5.236 10.437 1.00 92.88 97 ILE A CA 1
ATOM 748 C C . ILE A 1 97 ? 3.160 -6.048 10.009 1.00 92.88 97 ILE A C 1
ATOM 750 O O . ILE A 1 97 ? 4.220 -5.978 10.627 1.00 92.88 97 ILE A O 1
ATOM 754 N N . ILE A 1 98 ? 2.994 -6.847 8.958 1.00 94.38 98 ILE A N 1
ATOM 755 C CA . ILE A 1 98 ? 4.082 -7.593 8.331 1.00 94.38 98 ILE A CA 1
ATOM 756 C C . ILE A 1 98 ? 4.104 -7.184 6.865 1.00 94.38 98 ILE A C 1
ATOM 758 O O . ILE A 1 98 ? 3.141 -7.435 6.144 1.00 94.38 98 ILE A O 1
ATOM 762 N N . VAL A 1 99 ? 5.208 -6.578 6.436 1.00 94.69 99 VAL A N 1
ATOM 763 C CA . VAL A 1 99 ? 5.463 -6.244 5.032 1.00 94.69 99 VAL A CA 1
ATOM 764 C C . VAL A 1 99 ? 6.509 -7.213 4.498 1.00 94.69 99 VAL A C 1
ATOM 766 O O . VAL A 1 99 ? 7.560 -7.398 5.110 1.00 94.69 99 VAL A O 1
ATOM 769 N N . ILE A 1 100 ? 6.211 -7.855 3.371 1.00 94.75 100 ILE A N 1
ATOM 770 C CA . ILE A 1 100 ? 7.120 -8.798 2.714 1.00 94.75 100 ILE A CA 1
ATOM 771 C C . ILE A 1 100 ? 7.696 -8.105 1.487 1.00 94.75 100 ILE A C 1
ATOM 773 O O . ILE A 1 100 ? 6.955 -7.662 0.610 1.00 94.75 100 ILE A O 1
ATOM 777 N N . ASN A 1 101 ? 9.020 -7.980 1.450 1.00 94.00 101 ASN A N 1
ATOM 778 C CA . ASN A 1 101 ? 9.716 -7.333 0.346 1.00 94.00 101 ASN A CA 1
ATOM 779 C C . ASN A 1 101 ? 9.934 -8.304 -0.828 1.00 94.00 101 ASN A C 1
ATOM 781 O O . ASN A 1 101 ? 9.960 -9.523 -0.644 1.00 94.00 101 ASN A O 1
ATOM 785 N N . ARG A 1 102 ? 10.129 -7.752 -2.029 1.00 93.88 102 ARG A N 1
ATOM 786 C CA . ARG A 1 102 ? 10.501 -8.502 -3.233 1.00 93.88 102 ARG A CA 1
ATOM 787 C C . ARG A 1 102 ? 11.894 -9.123 -3.058 1.00 93.88 102 ARG A C 1
ATOM 789 O O . ARG A 1 102 ? 12.803 -8.473 -2.546 1.00 93.88 102 ARG A O 1
ATOM 796 N N . GLY A 1 103 ? 12.048 -10.378 -3.472 1.00 93.69 103 GLY A N 1
ATOM 797 C CA . GLY A 1 103 ? 13.245 -11.195 -3.245 1.00 93.69 103 GLY A CA 1
ATOM 798 C C . GLY A 1 103 ? 14.057 -11.516 -4.501 1.00 93.69 103 GLY A C 1
ATOM 799 O O . GLY A 1 103 ? 15.221 -11.881 -4.380 1.00 93.69 103 GLY A O 1
ATOM 800 N N . ASP A 1 104 ? 13.483 -11.366 -5.698 1.00 92.25 104 ASP A N 1
ATOM 801 C CA . ASP A 1 104 ? 14.149 -11.639 -6.983 1.00 92.25 104 ASP A CA 1
ATOM 802 C C . ASP A 1 104 ? 14.930 -10.432 -7.553 1.00 92.25 104 ASP A C 1
ATOM 804 O O . ASP A 1 104 ? 15.542 -10.536 -8.614 1.00 92.25 104 ASP A O 1
ATOM 808 N N . GLY A 1 105 ? 14.934 -9.295 -6.846 1.00 90.62 105 GLY A N 1
ATOM 809 C CA . GLY A 1 105 ? 15.638 -8.058 -7.210 1.00 90.62 105 GLY A CA 1
ATOM 810 C C . GLY A 1 105 ? 14.869 -6.801 -6.788 1.00 90.62 105 GLY A C 1
ATOM 811 O O . GLY A 1 105 ? 13.683 -6.878 -6.468 1.00 90.62 105 GLY A O 1
ATOM 812 N N . GLY A 1 106 ? 15.530 -5.637 -6.774 1.00 83.94 106 GLY A N 1
ATOM 813 C CA . GLY A 1 106 ? 14.883 -4.355 -6.448 1.00 83.94 106 GLY A CA 1
ATOM 814 C C . GLY A 1 106 ? 14.429 -4.229 -4.988 1.00 83.94 106 GLY A C 1
ATOM 815 O O . GLY A 1 106 ? 13.480 -3.511 -4.681 1.00 83.94 106 GLY A O 1
ATOM 816 N N . SER A 1 107 ? 15.067 -4.958 -4.071 1.00 86.12 107 SER A N 1
ATOM 817 C CA . SER A 1 107 ? 14.726 -4.923 -2.642 1.00 86.12 107 SER A CA 1
ATOM 818 C C . SER A 1 107 ? 14.931 -3.537 -2.012 1.00 86.12 107 SER A C 1
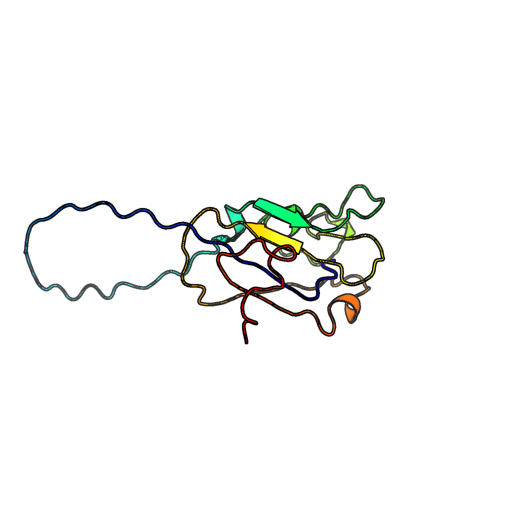ATOM 820 O O . SER A 1 107 ? 14.252 -3.175 -1.054 1.00 86.12 107 SER A O 1
ATOM 822 N N . GLU A 1 108 ? 15.837 -2.740 -2.573 1.00 88.56 108 GLU A N 1
ATOM 823 C CA . GLU A 1 108 ? 16.185 -1.392 -2.139 1.00 88.56 108 GLU A CA 1
ATOM 824 C C . GLU A 1 108 ? 15.064 -0.367 -2.346 1.00 88.56 108 GLU A C 1
ATOM 826 O O . GLU A 1 108 ? 15.069 0.669 -1.686 1.00 88.56 108 GLU A O 1
ATOM 831 N N . TYR A 1 109 ? 14.077 -0.651 -3.203 1.00 87.62 109 TYR A N 1
ATOM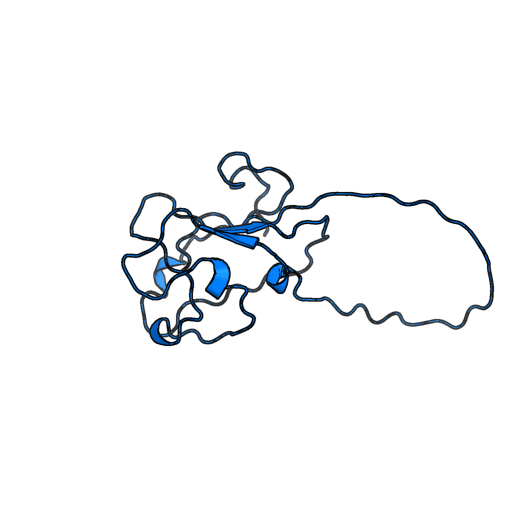 832 C CA . TYR A 1 109 ? 12.973 0.275 -3.484 1.00 87.62 109 TYR A CA 1
ATOM 833 C C . TYR A 1 109 ? 11.996 0.456 -2.316 1.00 87.62 109 TYR A C 1
ATOM 835 O O . TYR A 1 109 ? 11.174 1.370 -2.347 1.00 87.62 109 TYR A O 1
ATOM 843 N N . LEU A 1 110 ? 12.082 -0.399 -1.292 1.00 89.69 110 LEU A N 1
ATOM 844 C CA . LEU A 1 110 ? 11.309 -0.274 -0.054 1.00 89.69 110 LEU A CA 1
ATOM 845 C C . LEU A 1 110 ? 12.074 0.490 1.046 1.00 89.69 110 LEU A C 1
ATOM 847 O O . LEU A 1 110 ? 11.554 0.688 2.143 1.00 89.69 110 LEU A O 1
ATOM 851 N N . ASN A 1 111 ? 13.315 0.912 0.788 1.00 91.75 111 ASN A N 1
ATOM 852 C CA . ASN A 1 111 ? 14.096 1.669 1.761 1.00 91.75 111 ASN A CA 1
ATOM 853 C C . ASN A 1 111 ? 13.437 3.026 2.035 1.00 91.75 111 ASN A C 1
ATOM 855 O O . ASN A 1 111 ? 13.151 3.781 1.109 1.00 91.75 111 ASN A O 1
ATOM 859 N N . GLY A 1 112 ? 13.228 3.347 3.314 1.00 92.00 112 GLY A N 1
ATOM 860 C CA . GLY A 1 112 ? 12.550 4.584 3.714 1.00 92.00 112 GLY A CA 1
ATOM 861 C C . GLY A 1 112 ? 11.034 4.563 3.503 1.00 92.00 112 GLY A C 1
ATOM 862 O O . GLY A 1 112 ? 10.409 5.616 3.576 1.00 92.00 112 GLY A O 1
ATOM 863 N N . ALA A 1 113 ? 10.441 3.393 3.241 1.00 92.38 113 ALA A N 1
ATOM 864 C CA . ALA A 1 113 ? 8.994 3.235 3.262 1.00 92.38 113 ALA A CA 1
ATOM 865 C C . ALA A 1 113 ? 8.437 3.568 4.654 1.00 92.38 113 ALA A C 1
ATOM 867 O O . ALA A 1 113 ? 8.974 3.127 5.672 1.00 92.38 113 ALA A O 1
ATOM 868 N N . GLU A 1 114 ? 7.337 4.312 4.683 1.00 95.25 114 GLU A N 1
ATOM 869 C CA . GLU A 1 114 ? 6.636 4.681 5.912 1.00 95.25 114 GLU A CA 1
ATOM 870 C C . GLU A 1 114 ? 5.297 3.938 5.988 1.00 95.25 114 GLU A C 1
ATOM 872 O O . GLU A 1 114 ? 4.727 3.511 4.981 1.00 95.25 114 GLU A O 1
ATOM 877 N N . VAL A 1 115 ? 4.780 3.757 7.200 1.00 95.38 115 VAL A N 1
ATOM 878 C CA . VAL A 1 115 ? 3.528 3.042 7.465 1.00 95.38 115 VAL A CA 1
ATOM 879 C C . VAL A 1 115 ? 2.630 3.964 8.265 1.00 95.38 115 VAL A C 1
ATOM 881 O O . VAL A 1 115 ? 3.008 4.364 9.353 1.00 95.38 115 VAL A O 1
ATOM 884 N N . HIS A 1 116 ? 1.445 4.292 7.765 1.00 95.94 116 HIS A N 1
ATOM 885 C CA . HIS A 1 116 ? 0.472 5.137 8.452 1.00 95.94 116 HIS A CA 1
ATOM 886 C C . HIS A 1 116 ? -0.800 4.322 8.720 1.00 95.94 116 HIS A C 1
ATOM 888 O O . HIS A 1 116 ? -1.104 3.325 8.061 1.00 95.94 116 HIS A O 1
ATOM 894 N N . ILE A 1 117 ? -1.544 4.673 9.761 1.00 95.31 117 ILE A N 1
ATOM 895 C CA . ILE A 1 117 ? -2.751 3.939 10.163 1.00 95.31 117 ILE A CA 1
ATOM 896 C C . ILE A 1 117 ? -3.776 4.962 10.626 1.00 95.31 117 ILE A C 1
ATOM 898 O O . ILE A 1 117 ? -3.472 5.780 11.492 1.00 95.31 117 ILE A O 1
ATOM 902 N N . GLY A 1 118 ? -4.991 4.920 10.082 1.00 94.88 118 GLY A N 1
ATOM 903 C CA . GLY A 1 118 ? -6.053 5.800 10.541 1.00 94.88 118 GLY A CA 1
ATOM 904 C C . GLY A 1 118 ? -7.228 5.927 9.584 1.00 94.88 118 GLY A C 1
ATOM 905 O O . GLY A 1 118 ? -7.257 5.387 8.480 1.00 94.88 118 GLY A O 1
ATOM 906 N N . ASP A 1 119 ? -8.211 6.701 10.031 1.00 92.88 119 ASP A N 1
ATOM 907 C CA . ASP A 1 119 ? -9.531 6.758 9.408 1.00 92.88 119 ASP A CA 1
ATOM 908 C C . ASP A 1 119 ? -9.685 7.843 8.340 1.00 92.88 119 ASP A C 1
ATOM 910 O O . ASP A 1 119 ? -10.801 8.114 7.889 1.00 92.88 119 ASP A O 1
ATOM 914 N N . SER A 1 120 ? -8.590 8.485 7.929 1.00 93.25 120 SER A N 1
ATOM 915 C CA . SER A 1 120 ? -8.607 9.568 6.948 1.00 93.25 120 SER A CA 1
ATOM 916 C C . SER A 1 120 ? -8.145 9.110 5.565 1.00 93.25 120 SER A C 1
ATOM 918 O O . SER A 1 120 ? -7.140 8.416 5.435 1.00 93.25 120 SER A O 1
ATOM 920 N N . LEU A 1 121 ? -8.841 9.575 4.522 1.00 92.00 121 LEU A N 1
ATOM 921 C CA . LEU A 1 121 ? -8.406 9.453 3.121 1.00 92.00 121 LEU A CA 1
ATOM 922 C C . LEU A 1 121 ? -7.633 10.680 2.620 1.00 92.00 121 LEU A C 1
ATOM 924 O O . LEU A 1 121 ? -7.240 10.713 1.453 1.00 92.00 121 LEU A O 1
ATOM 928 N N . THR A 1 122 ? -7.432 11.697 3.462 1.00 95.12 122 THR A N 1
ATOM 929 C CA . THR A 1 122 ? -6.653 12.884 3.090 1.00 95.12 122 THR A CA 1
ATOM 930 C C . THR A 1 122 ? -5.257 12.466 2.642 1.00 95.12 122 THR A C 1
ATOM 932 O O . THR A 1 122 ? -4.598 11.691 3.331 1.00 95.12 122 THR A O 1
ATOM 935 N N . ASP A 1 123 ? -4.827 12.972 1.485 1.00 94.81 123 ASP A N 1
ATOM 936 C CA . ASP A 1 123 ? -3.549 12.617 0.855 1.00 94.81 123 ASP A CA 1
ATOM 937 C C . ASP A 1 123 ? -3.365 11.100 0.660 1.00 94.81 123 ASP A C 1
ATOM 939 O O . ASP A 1 123 ? -2.374 10.501 1.063 1.00 94.81 123 ASP A O 1
ATOM 943 N N . ASN A 1 124 ? -4.407 10.429 0.154 1.00 93.81 124 ASN A N 1
ATOM 944 C CA . ASN A 1 124 ? -4.472 8.964 0.041 1.00 93.81 124 ASN A CA 1
ATOM 945 C C . ASN A 1 124 ? -4.264 8.215 1.369 1.00 93.81 124 ASN A C 1
ATOM 947 O O . ASN A 1 124 ? -4.086 6.996 1.368 1.00 93.81 124 ASN A O 1
ATOM 951 N N . GLY A 1 125 ? -4.379 8.945 2.480 1.00 92.62 125 GLY A N 1
ATOM 952 C CA . GLY A 1 125 ? -4.187 8.521 3.853 1.00 92.62 125 GLY A CA 1
ATOM 953 C C . GLY A 1 125 ? -2.759 8.674 4.392 1.00 92.62 125 GLY A C 1
ATOM 954 O O . GLY A 1 125 ? -2.544 8.341 5.555 1.00 92.62 125 GLY A O 1
ATOM 955 N N . ALA A 1 126 ? -1.817 9.236 3.629 1.00 92.62 126 ALA A N 1
ATOM 956 C CA . ALA A 1 126 ? -0.489 9.608 4.136 1.00 92.62 126 ALA A CA 1
ATOM 957 C C . ALA A 1 126 ? -0.562 10.646 5.277 1.00 92.62 126 ALA A C 1
ATOM 959 O O . ALA A 1 126 ? 0.327 10.743 6.116 1.00 92.62 126 ALA A O 1
ATOM 960 N N . ALA A 1 127 ? -1.673 11.385 5.379 1.00 93.38 127 ALA A N 1
ATOM 961 C CA . ALA A 1 127 ? -1.931 12.305 6.487 1.00 93.38 127 ALA A CA 1
ATOM 962 C C . ALA A 1 127 ? -2.289 11.614 7.823 1.00 93.38 127 ALA A C 1
ATOM 964 O O . ALA A 1 127 ? -2.465 12.298 8.833 1.00 93.38 127 ALA A O 1
ATOM 965 N N . ASN A 1 128 ? -2.459 10.287 7.849 1.00 94.56 128 ASN A N 1
ATOM 966 C CA . ASN A 1 128 ? -2.681 9.556 9.098 1.00 94.56 128 ASN A CA 1
ATOM 967 C C . ASN A 1 128 ? -1.388 9.483 9.939 1.00 94.56 128 ASN A C 1
ATOM 969 O O . ASN A 1 128 ? -0.295 9.671 9.405 1.00 94.56 128 ASN A O 1
ATOM 973 N N . PRO A 1 129 ? -1.478 9.202 11.253 1.00 94.88 129 PRO A N 1
ATOM 974 C CA . PRO A 1 129 ? -0.300 9.024 12.096 1.00 94.88 129 PRO A CA 1
ATOM 975 C C . PRO A 1 129 ? 0.642 7.931 11.582 1.00 94.88 129 PRO A C 1
ATOM 977 O O . PRO A 1 129 ? 0.190 6.856 11.182 1.00 94.88 129 PRO A O 1
ATOM 980 N N . LEU A 1 130 ? 1.946 8.204 11.666 1.00 91.56 130 LEU 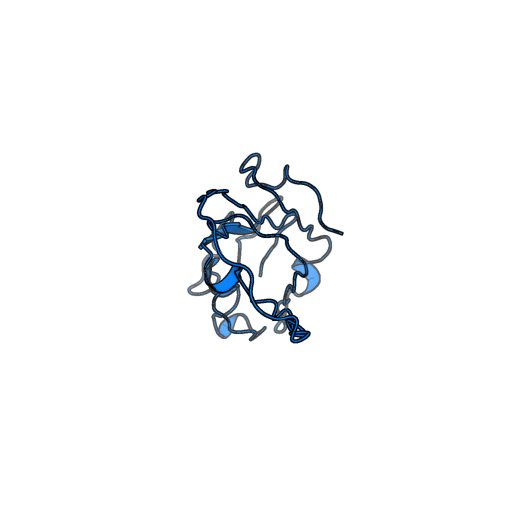A N 1
ATOM 981 C CA . LEU A 1 130 ? 3.000 7.228 11.417 1.00 91.56 130 LEU A CA 1
ATOM 982 C C . LEU A 1 130 ? 2.936 6.117 12.478 1.00 91.56 130 LEU A C 1
ATOM 984 O O . LEU A 1 130 ? 2.978 6.383 13.681 1.00 91.56 130 LEU A O 1
ATOM 988 N N . SER A 1 131 ? 2.832 4.874 12.024 1.00 82.88 131 SER A N 1
ATOM 989 C CA . SER A 1 131 ? 2.973 3.673 12.836 1.00 82.88 131 SER A CA 1
ATOM 990 C C . SER A 1 131 ? 4.457 3.389 13.040 1.00 82.88 131 SER A C 1
ATOM 992 O O . SER A 1 131 ? 5.193 3.243 12.064 1.00 82.88 131 SER A O 1
ATOM 994 N N . ILE A 1 132 ? 4.879 3.312 14.303 1.00 56.56 132 ILE A N 1
ATOM 995 C CA . ILE A 1 132 ? 6.238 2.900 14.688 1.00 56.56 132 ILE A CA 1
ATOM 996 C C . ILE A 1 132 ? 6.395 1.380 14.696 1.00 56.56 132 ILE A C 1
ATOM 998 O O . ILE A 1 132 ? 5.371 0.687 14.910 1.00 56.56 132 ILE A O 1
#

Radius of gyration: 17.96 Å; chains: 1; bounding box: 44×34×54 Å